Protein AF-A0A496BJ51-F1 (afdb_monomer)

Structure (mmCIF, N/CA/C/O backbone):
data_AF-A0A496BJ51-F1
#
_entry.id   AF-A0A496BJ51-F1
#
loop_
_atom_site.group_PDB
_atom_site.id
_atom_site.type_symbol
_atom_site.label_atom_id
_atom_site.label_alt_id
_atom_site.label_comp_id
_atom_site.label_asym_id
_atom_site.label_entity_id
_atom_site.label_seq_id
_atom_site.pdbx_PDB_ins_code
_atom_site.Cartn_x
_atom_site.Cartn_y
_atom_site.Cartn_z
_atom_site.occupancy
_atom_site.B_iso_or_equiv
_atom_site.auth_seq_id
_atom_site.auth_comp_id
_atom_site.auth_asym_id
_atom_site.auth_atom_id
_atom_site.pdbx_PDB_model_num
ATOM 1 N N . MET A 1 1 ? 27.973 -14.198 -27.238 1.00 49.91 1 MET A N 1
ATOM 2 C CA . MET A 1 1 ? 27.201 -15.176 -26.436 1.00 49.91 1 MET A CA 1
ATOM 3 C C . MET A 1 1 ? 25.720 -14.977 -26.730 1.00 49.91 1 MET A C 1
ATOM 5 O O . MET A 1 1 ? 25.338 -13.819 -26.883 1.00 49.91 1 MET A O 1
ATOM 9 N N . PRO A 1 2 ? 24.896 -16.033 -26.852 1.00 53.81 2 PRO A N 1
ATOM 10 C CA . PRO A 1 2 ? 23.452 -15.860 -27.009 1.00 53.81 2 PRO A CA 1
ATOM 11 C C . PRO A 1 2 ? 22.895 -15.136 -25.775 1.00 53.81 2 PRO A C 1
ATOM 13 O O . PRO A 1 2 ? 23.147 -15.548 -24.642 1.00 53.81 2 PRO A O 1
ATOM 16 N N . LYS A 1 3 ? 22.201 -14.011 -25.981 1.00 71.19 3 LYS A N 1
ATOM 17 C CA . LYS A 1 3 ? 21.602 -13.243 -24.883 1.00 71.19 3 LYS A CA 1
ATOM 18 C C . LYS A 1 3 ? 20.396 -14.021 -24.349 1.00 71.19 3 LYS A C 1
ATOM 20 O O . LYS A 1 3 ?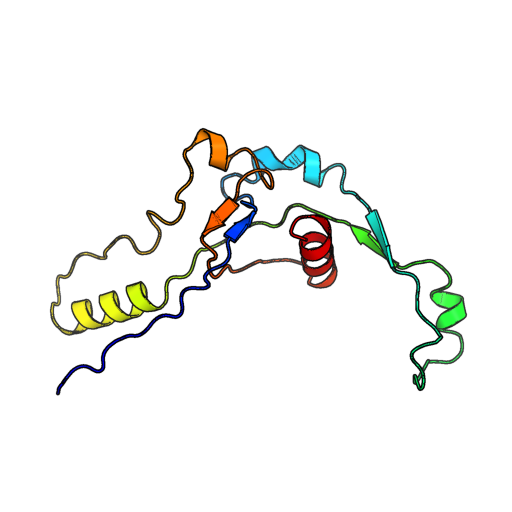 19.487 -14.326 -25.114 1.00 71.19 3 LYS A O 1
ATOM 25 N N . LYS A 1 4 ? 20.376 -14.319 -23.045 1.00 83.75 4 LYS A N 1
ATOM 26 C CA . LYS A 1 4 ? 19.208 -14.920 -22.382 1.00 83.75 4 LYS A CA 1
ATOM 27 C C . LYS A 1 4 ? 17.989 -13.996 -22.570 1.00 83.75 4 LYS A C 1
ATOM 29 O O . LYS A 1 4 ? 18.153 -12.791 -22.319 1.00 83.75 4 LYS A O 1
ATOM 34 N N . PRO A 1 5 ? 16.815 -14.506 -22.994 1.00 84.19 5 PRO A N 1
ATOM 35 C CA . PRO A 1 5 ? 15.600 -13.696 -23.054 1.00 84.19 5 PRO A CA 1
AT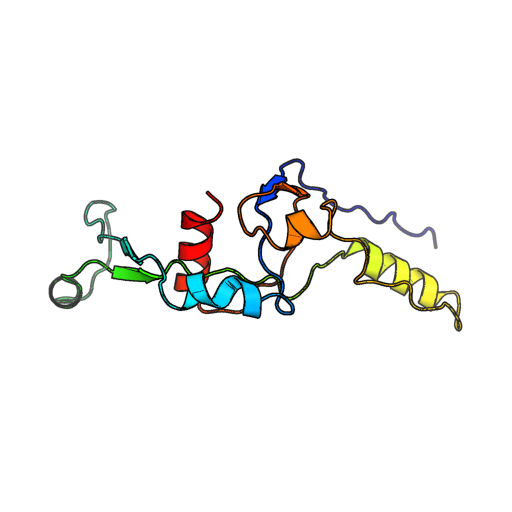OM 36 C C . PRO A 1 5 ? 15.307 -13.092 -21.675 1.00 84.19 5 PRO A C 1
ATOM 38 O O . PRO A 1 5 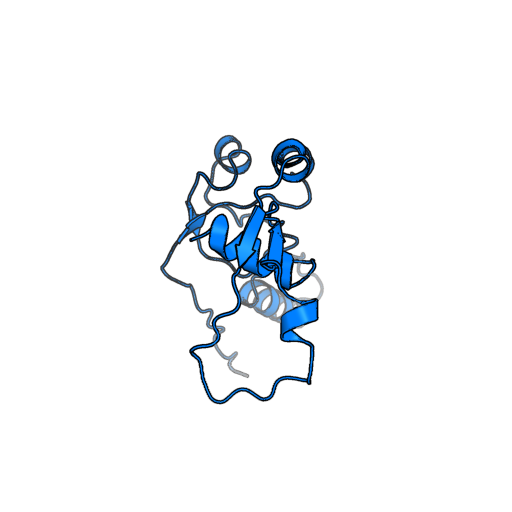? 15.639 -13.688 -20.647 1.00 84.19 5 PRO A O 1
ATOM 41 N N . ILE A 1 6 ? 14.795 -11.863 -21.663 1.00 83.19 6 ILE A N 1
ATOM 42 C CA . ILE A 1 6 ? 14.318 -11.218 -20.437 1.00 83.19 6 ILE A CA 1
ATOM 43 C C . ILE A 1 6 ? 12.837 -11.551 -20.361 1.00 83.19 6 ILE A C 1
ATOM 45 O O . ILE A 1 6 ? 12.121 -11.350 -21.334 1.00 83.19 6 ILE A O 1
ATOM 49 N N . GLU A 1 7 ? 12.417 -12.110 -19.237 1.00 84.94 7 GLU A N 1
ATOM 50 C CA . GLU A 1 7 ? 11.018 -12.400 -18.952 1.00 84.94 7 GLU A CA 1
ATOM 51 C C . GLU A 1 7 ? 10.568 -11.463 -17.834 1.00 84.94 7 GLU A C 1
ATOM 53 O O . GLU A 1 7 ? 11.326 -11.192 -16.896 1.00 84.94 7 GLU A O 1
ATOM 58 N N . HIS A 1 8 ? 9.339 -10.972 -17.936 1.00 81.00 8 HIS A N 1
ATOM 59 C CA . HIS A 1 8 ? 8.702 -10.129 -16.937 1.00 81.00 8 HIS A CA 1
ATOM 60 C C . HIS A 1 8 ? 7.338 -10.718 -16.591 1.00 81.00 8 HIS A C 1
ATOM 62 O O . HIS A 1 8 ? 6.580 -11.139 -17.463 1.00 81.00 8 HIS A O 1
ATOM 68 N N . TYR A 1 9 ? 7.041 -10.758 -15.295 1.00 84.06 9 TYR A N 1
ATOM 69 C CA . TYR A 1 9 ? 5.739 -11.167 -14.800 1.00 84.06 9 TYR A CA 1
ATOM 70 C C . TYR A 1 9 ? 4.763 -9.988 -14.828 1.00 84.06 9 TYR A C 1
ATOM 72 O O . TYR A 1 9 ? 4.936 -9.029 -14.074 1.00 84.06 9 TYR A O 1
ATOM 80 N N . GLN A 1 10 ? 3.728 -10.095 -15.661 1.00 82.00 10 GLN A N 1
ATOM 81 C CA . GLN A 1 10 ? 2.572 -9.204 -15.636 1.00 82.00 10 GLN A CA 1
ATOM 82 C C . GLN A 1 10 ? 1.486 -9.817 -14.762 1.00 82.00 10 GLN A C 1
ATOM 84 O O . GLN A 1 10 ? 1.055 -10.947 -14.993 1.00 82.00 10 GLN A O 1
ATOM 89 N N . HIS A 1 11 ? 1.054 -9.066 -13.755 1.00 86.62 11 HIS A N 1
ATOM 90 C CA . HIS A 1 11 ? -0.074 -9.476 -12.935 1.00 86.62 11 HIS A CA 1
ATOM 91 C C . HIS A 1 11 ? -1.379 -9.194 -13.708 1.00 86.62 11 HIS A C 1
ATOM 93 O O . HIS A 1 11 ? -1.506 -8.098 -14.255 1.00 86.62 11 HIS A O 1
ATOM 99 N N . PRO A 1 12 ? -2.318 -10.156 -13.803 1.00 89.56 12 PRO A N 1
ATOM 100 C CA . PRO A 1 12 ? -3.512 -10.018 -14.643 1.00 89.56 12 PRO A CA 1
ATOM 101 C C . PRO A 1 12 ? -4.560 -9.058 -14.067 1.00 89.56 12 PRO A C 1
ATOM 103 O O . PRO A 1 12 ? -5.345 -8.488 -14.823 1.00 89.56 12 PRO A O 1
ATOM 106 N N . ASP A 1 13 ? -4.577 -8.896 -12.745 1.00 90.00 13 ASP A N 1
ATOM 107 C CA . ASP A 1 13 ? -5.571 -8.067 -12.068 1.00 90.00 13 ASP A CA 1
ATOM 108 C C . ASP A 1 13 ? -5.298 -6.571 -12.253 1.00 90.00 13 ASP A C 1
ATOM 110 O O . ASP A 1 13 ? -4.193 -6.141 -12.599 1.00 90.00 13 ASP A O 1
ATOM 114 N N . LYS A 1 14 ? -6.326 -5.768 -11.993 1.00 88.69 14 LYS A N 1
ATOM 115 C CA . LYS A 1 14 ? -6.231 -4.313 -11.956 1.00 88.69 14 LYS A CA 1
ATOM 116 C C . LYS A 1 14 ? -6.212 -3.813 -10.518 1.00 88.69 14 LYS A C 1
ATOM 118 O O . LYS A 1 14 ? -6.496 -4.555 -9.581 1.00 88.69 14 LYS A O 1
ATOM 123 N N . ARG A 1 15 ? -5.828 -2.554 -10.346 1.00 87.69 15 ARG A N 1
ATOM 124 C CA . ARG A 1 15 ? -5.788 -1.878 -9.048 1.00 87.69 15 ARG A CA 1
ATOM 125 C C . ARG A 1 15 ? -6.277 -0.450 -9.193 1.00 87.69 15 ARG A C 1
ATOM 127 O O . ARG A 1 15 ? -6.055 0.164 -10.233 1.00 87.69 15 ARG A O 1
ATOM 134 N N . ALA A 1 16 ? -6.874 0.083 -8.135 1.00 89.12 16 ALA A N 1
ATOM 135 C CA . ALA A 1 16 ? -7.241 1.486 -8.049 1.00 89.12 16 ALA A CA 1
ATOM 136 C C . ALA A 1 16 ? -6.048 2.429 -8.326 1.00 89.12 16 ALA A C 1
ATOM 138 O O . ALA A 1 16 ? -4.887 2.147 -7.994 1.00 89.12 16 ALA A O 1
ATOM 139 N N . ASN A 1 17 ? -6.329 3.557 -8.967 1.00 88.50 17 ASN A N 1
ATOM 140 C CA . ASN A 1 17 ? -5.367 4.618 -9.205 1.00 88.50 17 ASN A CA 1
ATOM 141 C C . ASN A 1 17 ? -5.038 5.333 -7.892 1.00 88.50 17 ASN A C 1
ATOM 143 O O . ASN A 1 17 ? -5.919 5.686 -7.116 1.00 88.50 17 ASN A O 1
ATOM 147 N N . ILE A 1 18 ? -3.752 5.571 -7.655 1.00 87.88 18 ILE A N 1
ATOM 148 C CA . ILE A 1 18 ? -3.283 6.294 -6.473 1.00 87.88 18 ILE A CA 1
ATOM 149 C C . ILE A 1 18 ? -2.566 7.573 -6.894 1.00 87.88 18 ILE A C 1
ATOM 151 O O . ILE A 1 18 ? -2.005 7.608 -7.995 1.00 87.88 18 ILE A O 1
ATOM 155 N N . PRO A 1 19 ? -2.568 8.620 -6.052 1.00 87.12 19 PRO A N 1
ATOM 156 C CA . PRO A 1 19 ? -1.872 9.853 -6.375 1.00 87.12 19 PRO A CA 1
ATOM 157 C C . PRO A 1 19 ? -0.367 9.617 -6.542 1.00 87.12 19 PRO A C 1
ATOM 159 O O . PRO A 1 19 ? 0.258 8.848 -5.805 1.00 87.12 19 PRO A O 1
ATOM 162 N N . THR A 1 20 ? 0.233 10.310 -7.507 1.00 83.62 20 THR A N 1
ATOM 163 C CA . THR A 1 20 ? 1.691 10.454 -7.589 1.00 83.62 20 THR A CA 1
ATOM 164 C C . THR A 1 20 ? 2.152 11.582 -6.672 1.00 83.62 20 THR A C 1
ATOM 166 O O . THR A 1 20 ? 1.353 12.432 -6.275 1.00 83.62 20 THR A O 1
ATOM 169 N N . GLN A 1 21 ? 3.447 11.629 -6.349 1.00 81.31 21 GLN A N 1
ATOM 170 C CA . GLN A 1 21 ? 3.991 12.723 -5.537 1.00 81.31 21 GLN A CA 1
ATOM 171 C C . GLN A 1 21 ? 3.729 14.108 -6.158 1.00 81.31 21 GLN A C 1
ATOM 173 O O . GLN A 1 21 ? 3.451 15.060 -5.442 1.00 81.31 21 GLN A O 1
ATOM 178 N N . GLU A 1 22 ? 3.762 14.226 -7.486 1.00 81.12 22 GLU A N 1
ATOM 179 C CA . GLU A 1 22 ? 3.493 15.489 -8.189 1.00 81.12 22 GLU A CA 1
ATOM 180 C C . GLU A 1 22 ? 2.042 15.960 -8.035 1.00 81.12 22 GLU A C 1
ATOM 182 O O . GLU A 1 22 ? 1.766 17.159 -8.040 1.00 81.12 22 GLU A O 1
ATOM 187 N N . LEU A 1 23 ? 1.114 15.013 -7.878 1.00 82.31 23 LEU A N 1
ATOM 188 C CA . LEU A 1 23 ? -0.312 15.273 -7.722 1.00 82.31 23 LEU A CA 1
ATOM 189 C C . LEU A 1 23 ? -0.744 15.320 -6.249 1.00 82.31 23 LEU A C 1
ATOM 191 O O . LEU A 1 23 ? -1.941 15.399 -5.975 1.00 82.31 23 LEU A O 1
ATOM 195 N N . SER A 1 24 ? 0.195 15.303 -5.295 1.00 78.69 24 SER A N 1
ATOM 196 C CA . SER A 1 24 ? -0.138 15.239 -3.867 1.00 78.69 24 SER A CA 1
ATOM 197 C C . SER A 1 24 ? -0.968 16.426 -3.386 1.00 78.69 24 SER A C 1
ATOM 199 O O . SER A 1 24 ? -1.854 16.254 -2.558 1.00 78.69 24 SER A O 1
ATOM 201 N N . GLY A 1 25 ? -0.765 17.612 -3.969 1.00 81.50 25 GLY A N 1
ATOM 202 C CA . GLY A 1 25 ? -1.564 18.799 -3.648 1.00 81.50 25 GLY A CA 1
ATOM 203 C C . GLY A 1 25 ? -3.059 18.651 -3.965 1.00 81.50 25 GLY A C 1
ATOM 204 O O . GLY A 1 25 ? -3.873 19.373 -3.407 1.00 81.50 25 GLY A O 1
ATOM 205 N N . LEU A 1 26 ? -3.446 17.703 -4.825 1.00 83.25 26 LEU A N 1
ATOM 206 C CA . LEU A 1 26 ? -4.855 17.412 -5.111 1.00 83.25 26 LEU A CA 1
ATOM 207 C C . LEU A 1 26 ? -5.482 16.452 -4.088 1.00 83.25 26 LEU A C 1
ATOM 209 O O . LEU A 1 26 ? -6.702 16.339 -4.031 1.00 83.25 26 LEU A O 1
ATOM 213 N N . ALA A 1 27 ? -4.669 15.760 -3.285 1.00 80.00 27 ALA A N 1
ATOM 214 C CA . ALA A 1 27 ? -5.114 14.809 -2.266 1.00 80.00 27 ALA A CA 1
ATOM 215 C C . ALA A 1 27 ? -5.110 15.399 -0.836 1.00 80.00 27 ALA A C 1
ATOM 217 O O . ALA A 1 27 ? -5.420 14.689 0.121 1.00 80.00 27 ALA A O 1
ATOM 218 N N . GLU A 1 28 ? -4.810 16.695 -0.685 1.00 77.38 28 GLU A N 1
ATOM 219 C CA . GLU A 1 28 ? -4.594 17.379 0.603 1.00 77.38 28 GLU A CA 1
ATOM 220 C C . GLU A 1 28 ? -5.829 17.358 1.529 1.00 77.38 28 GLU A C 1
ATOM 222 O O . GLU A 1 28 ? -5.706 17.259 2.753 1.00 77.38 28 GLU A O 1
ATOM 227 N N . GLU A 1 29 ? -7.043 17.374 0.971 1.00 76.19 29 GLU A N 1
ATOM 228 C CA . GLU A 1 29 ? -8.276 17.280 1.768 1.00 76.19 29 GLU A CA 1
ATOM 229 C C . GLU A 1 29 ? -8.393 15.918 2.476 1.00 76.19 29 GLU A C 1
ATOM 231 O O . GLU A 1 29 ? -8.699 15.854 3.670 1.00 76.19 29 GLU A O 1
ATOM 236 N N . ALA A 1 30 ? -8.057 14.832 1.771 1.00 73.62 30 ALA A N 1
ATOM 237 C CA . ALA A 1 30 ? -8.056 13.478 2.322 1.00 73.62 30 ALA A CA 1
ATOM 238 C C . ALA A 1 30 ? -6.907 13.242 3.322 1.00 73.62 30 ALA A C 1
ATOM 240 O O . ALA A 1 30 ? -7.009 12.358 4.172 1.00 73.62 30 ALA A O 1
ATOM 241 N N . GLU A 1 31 ? -5.826 14.025 3.248 1.00 77.00 31 GLU A N 1
ATOM 242 C CA . GLU A 1 31 ? -4.772 14.042 4.271 1.00 77.00 31 GLU A CA 1
ATOM 243 C C . GLU A 1 31 ? -5.190 14.791 5.535 1.00 77.00 31 GLU A C 1
ATOM 245 O O . GLU A 1 31 ? -4.828 14.387 6.640 1.00 77.00 31 GLU A O 1
ATOM 250 N N . THR A 1 32 ? -5.935 15.887 5.382 1.00 79.00 32 THR A N 1
ATOM 251 C CA . THR A 1 32 ? -6.308 16.766 6.499 1.00 79.00 32 THR A CA 1
ATOM 252 C C . THR A 1 32 ? -7.404 16.148 7.370 1.00 79.00 32 THR A C 1
ATOM 254 O O . THR A 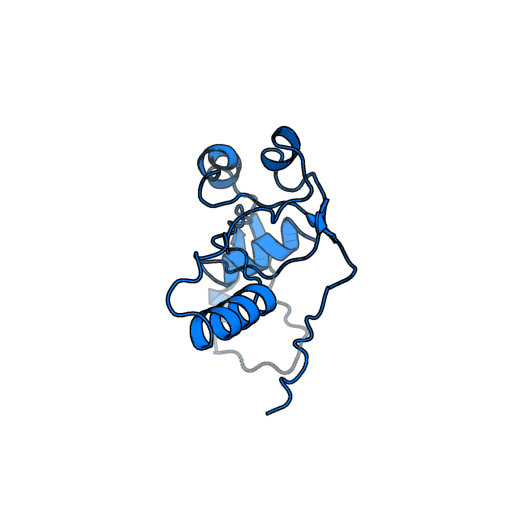1 32 ? -7.464 16.395 8.578 1.00 79.00 32 THR A O 1
ATOM 257 N N . HIS A 1 33 ? -8.247 15.301 6.777 1.00 84.19 33 HIS A N 1
ATOM 258 C CA . HIS A 1 33 ? -9.331 14.606 7.466 1.00 84.19 33 HIS A CA 1
ATOM 259 C C . HIS A 1 33 ? -9.294 13.092 7.206 1.00 84.19 33 HIS A C 1
ATOM 261 O O . HIS A 1 33 ? -10.188 12.561 6.545 1.00 84.19 33 HIS A O 1
ATOM 267 N N . PRO A 1 34 ? -8.278 12.374 7.720 1.00 87.31 34 PRO A N 1
ATOM 268 C CA . PRO A 1 34 ? -8.157 10.949 7.476 1.00 87.31 34 PRO A CA 1
ATOM 269 C C . PRO A 1 34 ? -9.158 10.165 8.325 1.00 87.31 34 PRO A C 1
ATOM 271 O O . PRO A 1 34 ? -9.349 10.421 9.520 1.00 87.31 34 PRO A O 1
ATOM 274 N N . GLU A 1 35 ? -9.757 9.148 7.715 1.00 88.19 35 GLU A N 1
ATOM 275 C CA . GLU A 1 35 ? -10.557 8.168 8.441 1.00 88.19 35 GLU A CA 1
ATOM 276 C C . GLU A 1 35 ? -9.661 7.391 9.413 1.00 88.19 35 GLU A C 1
ATOM 278 O O . GLU A 1 35 ? -8.469 7.192 9.169 1.00 88.19 35 GLU A O 1
ATOM 283 N N . THR A 1 36 ? -10.212 6.999 10.561 1.00 92.00 36 THR A N 1
ATOM 284 C CA . THR A 1 36 ? -9.463 6.264 11.587 1.00 92.00 36 THR A CA 1
ATOM 285 C C . THR A 1 36 ? -10.058 4.881 11.755 1.00 92.00 36 THR A C 1
ATOM 287 O O . THR A 1 36 ? -11.198 4.741 12.198 1.00 92.00 36 THR A O 1
ATOM 290 N N . THR A 1 37 ? -9.257 3.868 11.454 1.00 91.44 37 THR A N 1
ATOM 291 C CA . THR A 1 37 ? -9.597 2.465 11.668 1.00 91.44 37 THR A CA 1
ATOM 292 C C . THR A 1 37 ? -9.148 2.060 13.061 1.00 91.44 37 THR A C 1
ATOM 294 O O . THR A 1 37 ? -8.025 2.347 13.477 1.00 91.44 37 THR A O 1
ATOM 297 N N . LEU A 1 38 ? -10.036 1.407 13.805 1.00 91.75 38 LEU A N 1
ATOM 298 C CA . LEU A 1 38 ? -9.746 0.898 15.140 1.00 91.75 38 LEU A CA 1
ATOM 299 C C . LEU A 1 38 ? -9.481 -0.602 15.058 1.00 91.75 38 LEU A C 1
ATOM 301 O O . LEU A 1 38 ? -10.371 -1.369 14.694 1.00 91.75 38 LEU A O 1
ATOM 305 N N . TYR A 1 39 ? -8.283 -1.022 15.456 1.00 87.19 39 TYR A N 1
ATOM 306 C CA . TYR A 1 39 ? -7.920 -2.432 15.546 1.00 87.19 39 TYR A CA 1
ATOM 307 C C . TYR A 1 39 ? -7.984 -2.906 17.000 1.00 87.19 39 TYR A C 1
ATOM 309 O O . TYR A 1 39 ? -7.102 -2.567 17.800 1.00 87.19 39 TYR A O 1
ATOM 317 N N . PRO A 1 40 ? -9.023 -3.675 17.382 1.00 85.25 40 PRO A N 1
ATOM 318 C CA . PRO A 1 40 ? -9.072 -4.288 18.697 1.00 85.25 40 PRO A CA 1
ATOM 319 C C . PRO A 1 40 ? -8.058 -5.432 18.782 1.00 85.25 40 PRO A C 1
ATOM 321 O O . PRO A 1 40 ? -7.841 -6.179 17.827 1.00 85.25 40 PRO A O 1
ATOM 324 N N . ARG A 1 41 ? -7.450 -5.596 19.956 1.00 78.88 41 ARG A N 1
ATOM 325 C CA . ARG A 1 41 ? -6.576 -6.735 20.243 1.00 78.88 41 ARG A CA 1
ATOM 326 C C . ARG A 1 41 ? -7.421 -8.007 20.367 1.00 78.88 41 ARG A C 1
ATOM 328 O O . ARG A 1 41 ? -8.319 -8.066 21.203 1.00 78.88 41 ARG A O 1
ATOM 335 N N . ASP A 1 42 ? -7.114 -9.026 19.566 1.00 83.81 42 ASP A N 1
ATOM 336 C CA . ASP A 1 42 ? -7.762 -10.337 19.661 1.00 83.81 42 ASP A CA 1
ATOM 337 C C . ASP A 1 42 ? -7.018 -11.235 20.661 1.00 83.81 42 ASP A C 1
ATOM 339 O O . ASP A 1 42 ? -5.914 -11.724 20.401 1.00 83.81 42 ASP A O 1
ATOM 343 N N . THR A 1 43 ? -7.631 -11.436 21.827 1.00 79.12 43 THR A N 1
ATOM 344 C CA . THR A 1 43 ? -7.106 -12.281 22.908 1.00 79.12 43 THR A CA 1
ATOM 345 C C . THR A 1 43 ? -7.332 -13.774 22.667 1.00 79.12 43 THR A C 1
ATOM 347 O O . THR A 1 43 ? -6.819 -14.588 23.428 1.00 79.12 43 THR A O 1
ATOM 350 N N . SER A 1 44 ? -8.074 -14.158 21.623 1.00 84.69 44 SER A N 1
ATOM 351 C CA . SER A 1 44 ? -8.392 -15.559 21.328 1.00 84.69 44 SER A CA 1
ATOM 352 C C . SER A 1 44 ? -7.345 -16.278 20.468 1.00 84.69 44 SER A C 1
ATOM 354 O O . SER A 1 44 ? -7.351 -17.508 20.412 1.00 84.69 44 SER A O 1
ATOM 356 N N . LEU A 1 45 ? -6.420 -15.544 19.830 1.00 80.50 45 LEU A N 1
ATOM 357 C CA . LEU A 1 45 ? -5.370 -16.070 18.937 1.00 80.50 45 LEU A CA 1
ATOM 358 C C . LEU A 1 45 ? -4.200 -16.752 19.689 1.00 80.50 45 LEU A C 1
ATOM 360 O O . LEU A 1 45 ? -3.031 -16.498 19.400 1.00 80.50 45 LEU A O 1
ATOM 364 N N . ASP A 1 46 ? -4.500 -17.595 20.674 1.00 71.38 46 ASP A N 1
ATOM 365 C CA . ASP A 1 46 ? -3.538 -18.152 21.632 1.00 71.38 46 ASP A CA 1
ATOM 366 C C . ASP A 1 46 ? -2.787 -19.412 21.149 1.00 71.38 46 ASP A C 1
ATOM 368 O O . ASP A 1 46 ? -3.339 -20.211 20.382 1.00 71.38 46 ASP A O 1
ATOM 372 N N . PRO A 1 47 ? -1.547 -19.652 21.645 1.00 83.31 47 PRO A N 1
ATOM 373 C CA . PRO A 1 47 ? -0.898 -18.982 22.788 1.00 83.31 47 PRO A CA 1
ATOM 374 C C . PRO A 1 47 ? -0.003 -17.775 22.437 1.00 83.31 47 PRO A C 1
ATOM 376 O O . PRO A 1 47 ? 0.891 -17.880 21.593 1.00 83.31 47 PRO A O 1
ATOM 379 N N . GLN A 1 48 ? -0.159 -16.663 23.170 1.00 80.88 48 GLN A N 1
ATOM 380 C CA . GLN A 1 48 ? 0.699 -15.469 23.078 1.00 80.88 48 GLN A CA 1
ATOM 381 C C . GLN A 1 48 ? 1.548 -15.230 24.342 1.00 80.88 48 GLN A C 1
ATOM 383 O O . GLN A 1 48 ? 1.112 -15.435 25.472 1.00 80.88 48 GLN A O 1
ATOM 388 N N . LEU A 1 49 ? 2.778 -14.735 24.161 1.00 85.88 49 LEU A N 1
ATOM 389 C CA . LEU A 1 49 ? 3.624 -14.227 25.247 1.00 85.88 49 LEU A CA 1
ATOM 390 C C . LEU A 1 49 ? 3.378 -12.725 25.420 1.00 85.88 49 LEU A C 1
ATOM 392 O O . LEU A 1 49 ? 3.817 -11.925 24.595 1.00 85.88 49 LEU A O 1
ATOM 396 N N . VAL A 1 50 ? 2.700 -12.348 26.505 1.00 84.94 50 VAL A N 1
ATOM 397 C CA . VAL A 1 50 ? 2.350 -10.954 26.811 1.00 84.94 50 VAL A CA 1
ATOM 398 C C . VAL A 1 50 ? 3.037 -10.514 28.099 1.00 84.94 50 VAL A C 1
ATOM 400 O O . VAL A 1 50 ? 3.078 -11.243 29.092 1.00 84.94 50 VAL A O 1
ATOM 403 N N . TRP A 1 51 ? 3.602 -9.308 28.086 1.00 88.50 51 TRP A N 1
ATOM 404 C CA . TRP A 1 51 ? 4.209 -8.718 29.276 1.00 88.50 51 TRP A CA 1
ATOM 405 C C . TRP A 1 51 ? 3.138 -8.399 30.323 1.00 88.50 51 TRP A C 1
ATOM 407 O O . TRP A 1 51 ? 2.068 -7.886 29.999 1.00 88.50 51 TRP A O 1
ATOM 417 N N . LYS A 1 52 ? 3.439 -8.659 31.601 1.00 90.38 52 LYS A N 1
ATOM 418 C CA . LYS A 1 52 ? 2.516 -8.367 32.707 1.00 90.38 52 LYS A CA 1
ATOM 419 C C . LYS A 1 52 ? 2.129 -6.880 32.709 1.00 90.38 52 LYS A C 1
ATOM 421 O O . LYS A 1 52 ? 3.011 -6.028 32.776 1.00 90.38 52 LYS A O 1
ATOM 426 N N . GLY A 1 53 ? 0.826 -6.596 32.680 1.00 86.75 53 GLY A N 1
ATOM 427 C CA . GLY A 1 53 ? 0.273 -5.235 32.681 1.00 86.75 53 GLY A CA 1
ATOM 428 C C . GLY A 1 53 ? 0.266 -4.542 31.312 1.00 86.75 53 GLY A C 1
ATOM 429 O O . GLY A 1 53 ? -0.116 -3.380 31.236 1.00 86.75 53 GLY A O 1
ATOM 430 N N . LYS A 1 54 ? 0.680 -5.216 30.225 1.00 86.44 54 LYS A N 1
ATOM 431 C CA . LYS A 1 54 ? 0.632 -4.634 28.873 1.00 86.44 54 LYS A CA 1
ATOM 432 C C . LYS A 1 54 ? -0.800 -4.499 28.354 1.00 86.44 54 LYS A C 1
ATOM 434 O O . LYS A 1 54 ? -1.100 -3.495 27.728 1.00 86.44 54 LYS A O 1
ATOM 439 N N . ASP A 1 55 ? -1.675 -5.449 28.682 1.00 84.69 55 ASP A N 1
ATOM 440 C CA . ASP A 1 55 ? -3.092 -5.372 28.304 1.00 84.69 55 ASP A CA 1
ATOM 441 C C . ASP A 1 55 ? -3.809 -4.195 28.990 1.00 84.69 55 ASP A C 1
ATOM 443 O O . ASP A 1 55 ? -4.618 -3.539 28.354 1.00 84.69 55 ASP A O 1
ATOM 447 N N . GLU A 1 56 ? -3.460 -3.882 30.245 1.00 86.06 56 GLU A N 1
ATOM 448 C CA . GLU A 1 56 ? -3.980 -2.715 30.987 1.00 86.06 56 GLU A CA 1
ATOM 449 C C . GLU A 1 56 ? -3.465 -1.383 30.396 1.00 86.06 56 GLU A C 1
ATOM 451 O O . GLU A 1 56 ? -4.152 -0.366 30.382 1.00 86.06 56 GLU A O 1
ATOM 456 N N . GLN A 1 57 ? -2.229 -1.367 29.883 1.00 83.75 57 GLN A N 1
ATOM 457 C CA . GLN A 1 57 ? -1.660 -0.187 29.215 1.00 83.75 57 GLN A CA 1
ATOM 458 C C . GLN A 1 57 ? -2.238 0.033 27.813 1.00 83.75 57 GLN A C 1
ATOM 460 O O . GLN A 1 57 ? -2.397 1.179 27.394 1.00 83.75 57 GLN A O 1
ATOM 465 N N . ASP A 1 58 ? -2.560 -1.051 27.109 1.00 81.38 58 ASP A N 1
ATOM 466 C CA . ASP A 1 58 ? -3.112 -1.042 25.756 1.00 81.38 58 ASP A CA 1
ATOM 467 C C . ASP A 1 58 ? -4.631 -1.339 25.772 1.00 81.38 58 ASP A C 1
ATOM 469 O O . ASP A 1 58 ? -5.155 -1.968 24.854 1.00 81.38 58 ASP A O 1
ATOM 473 N N . GLU A 1 59 ? -5.352 -0.894 26.813 1.00 78.94 59 GLU A N 1
ATOM 474 C CA . GLU A 1 59 ? -6.807 -1.113 26.969 1.00 78.94 59 GLU A CA 1
ATOM 475 C C . GLU A 1 59 ? -7.633 -0.509 25.827 1.00 78.94 59 GLU A C 1
ATOM 477 O O . GLU A 1 59 ? -8.728 -0.981 25.512 1.00 78.94 59 GLU A O 1
ATOM 482 N N . ASN A 1 60 ? -7.117 0.550 25.205 1.00 85.06 60 ASN A N 1
ATOM 483 C CA . ASN A 1 60 ? -7.780 1.226 24.102 1.00 85.06 60 ASN A CA 1
ATOM 484 C C . ASN A 1 60 ? -7.415 0.575 22.767 1.00 85.06 60 ASN A C 1
ATOM 486 O O . ASN A 1 60 ? -6.267 0.196 22.535 1.00 85.06 60 ASN A O 1
ATOM 490 N N . ALA A 1 61 ? -8.387 0.515 21.856 1.00 84.62 61 ALA A N 1
ATOM 491 C CA . ALA A 1 61 ? -8.143 0.048 20.499 1.00 84.62 61 ALA A CA 1
ATOM 492 C C . ALA A 1 61 ? -7.050 0.884 19.816 1.00 84.62 61 ALA A C 1
ATOM 494 O O . ALA A 1 61 ? -7.001 2.111 19.961 1.00 84.62 61 ALA A O 1
ATOM 495 N N . LEU A 1 62 ? -6.197 0.214 19.039 1.00 88.19 62 LEU A N 1
ATOM 496 C CA . LEU A 1 62 ? -5.171 0.882 18.251 1.00 88.19 62 LEU A CA 1
ATOM 497 C C . LEU A 1 62 ? -5.849 1.619 17.093 1.00 88.19 62 LEU A C 1
ATOM 499 O O . LEU A 1 62 ? -6.322 0.991 16.148 1.00 88.19 62 LEU A O 1
ATOM 503 N N . GLY A 1 63 ? -5.907 2.946 17.187 1.00 91.19 63 GLY A N 1
ATOM 504 C CA . GLY A 1 63 ? -6.372 3.805 16.104 1.00 91.19 63 GLY A CA 1
ATOM 505 C C . GLY A 1 63 ? -5.272 4.057 15.087 1.00 91.19 63 GLY A C 1
ATOM 506 O O . GLY A 1 63 ? -4.193 4.529 15.446 1.00 91.19 63 GLY A O 1
ATOM 507 N N . VAL A 1 64 ? -5.551 3.754 13.824 1.00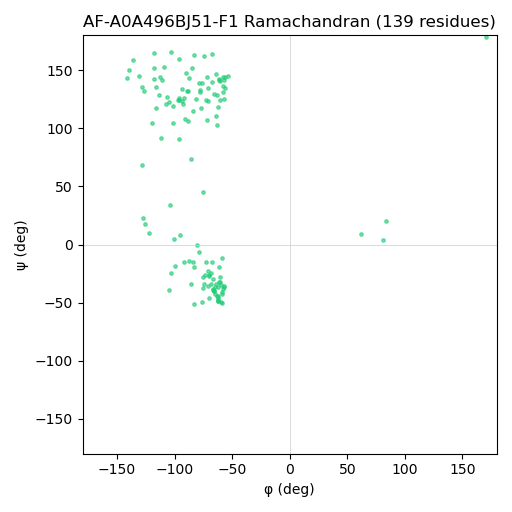 93.81 64 VAL A N 1
ATOM 508 C CA . VAL A 1 64 ? -4.632 3.964 12.704 1.00 93.81 64 VAL A CA 1
ATOM 509 C C . VAL A 1 64 ? -5.340 4.782 11.633 1.00 93.81 64 VAL A C 1
ATOM 511 O O . VAL A 1 64 ? -6.479 4.496 11.270 1.00 93.81 64 VAL A O 1
ATOM 514 N N . HIS A 1 65 ? -4.676 5.820 11.133 1.00 93.88 65 HIS A N 1
ATOM 515 C CA . HIS A 1 65 ? -5.236 6.679 10.095 1.00 93.88 65 HIS A CA 1
ATOM 516 C C . HIS A 1 65 ? -5.129 6.029 8.710 1.00 93.88 65 HIS A C 1
ATOM 518 O O . HIS A 1 65 ? -4.104 5.429 8.373 1.00 93.88 65 HIS A O 1
ATOM 524 N N . ALA A 1 66 ? -6.182 6.160 7.906 1.00 92.31 66 ALA A N 1
ATOM 525 C CA . ALA A 1 66 ? -6.222 5.776 6.500 1.00 92.31 66 ALA A CA 1
ATOM 526 C C . ALA A 1 66 ? -5.930 7.010 5.633 1.00 92.31 66 ALA A C 1
ATOM 528 O O . ALA A 1 66 ? -6.826 7.776 5.265 1.00 92.31 66 ALA A O 1
ATOM 529 N N . VAL A 1 67 ? -4.653 7.213 5.322 1.00 90.69 67 VAL A N 1
ATOM 530 C CA . VAL A 1 67 ? -4.140 8.363 4.564 1.00 90.69 67 VAL A CA 1
ATOM 531 C C . VAL A 1 67 ? -3.985 8.026 3.076 1.00 90.69 67 VAL A C 1
ATOM 533 O O . VAL A 1 67 ? -3.932 6.851 2.709 1.00 90.69 67 VAL A O 1
ATOM 536 N N . PRO A 1 68 ? -3.929 9.019 2.176 1.00 89.12 68 PRO A N 1
ATOM 537 C CA . PRO A 1 68 ? -3.563 8.776 0.787 1.00 89.12 68 PRO A CA 1
ATOM 538 C C . PRO A 1 68 ? -2.191 8.098 0.660 1.00 89.12 68 PRO A C 1
ATOM 540 O O . PRO A 1 68 ? -1.209 8.482 1.293 1.00 89.12 68 PRO A O 1
ATOM 543 N N . ILE A 1 69 ? -2.128 7.077 -0.187 1.00 88.62 69 ILE A N 1
ATOM 544 C CA . ILE A 1 69 ? -0.908 6.357 -0.543 1.00 88.62 69 ILE A CA 1
ATOM 545 C C . ILE A 1 69 ? -0.318 6.992 -1.790 1.00 88.62 69 ILE A C 1
ATOM 547 O O . ILE A 1 69 ? -0.954 7.004 -2.840 1.00 88.62 69 ILE A O 1
ATOM 551 N N . TYR A 1 70 ? 0.919 7.467 -1.691 1.00 86.94 70 TYR A N 1
ATOM 552 C CA . TYR A 1 70 ? 1.606 8.079 -2.821 1.00 86.94 70 TYR A CA 1
ATOM 553 C C . TYR A 1 70 ? 2.507 7.089 -3.541 1.00 86.94 70 TYR A C 1
ATOM 555 O O . TYR A 1 70 ? 3.402 6.484 -2.940 1.00 86.94 70 TYR A O 1
ATOM 563 N N . ALA A 1 71 ? 2.307 6.969 -4.852 1.00 82.69 71 ALA A N 1
ATOM 564 C CA . ALA A 1 71 ? 3.275 6.335 -5.731 1.00 82.69 71 ALA A CA 1
ATOM 565 C C . ALA A 1 71 ? 4.419 7.319 -5.983 1.00 82.69 71 ALA A C 1
ATOM 567 O O . ALA A 1 71 ? 4.210 8.395 -6.545 1.00 82.69 71 ALA A O 1
ATOM 568 N N . GLN A 1 72 ? 5.626 6.941 -5.565 1.00 78.19 72 GLN A N 1
ATOM 569 C CA . GLN A 1 72 ? 6.829 7.732 -5.830 1.00 78.19 72 GLN A CA 1
ATOM 570 C C . GLN A 1 72 ? 7.374 7.422 -7.223 1.00 78.19 72 GLN A C 1
ATOM 572 O O . GLN A 1 72 ? 7.574 8.310 -8.041 1.00 78.19 72 GLN A O 1
ATOM 577 N N . GLU A 1 73 ? 7.558 6.132 -7.507 1.00 75.25 73 GLU A N 1
ATOM 578 C CA . GLU A 1 73 ? 8.130 5.660 -8.763 1.00 75.25 73 GLU A CA 1
ATOM 579 C C . GLU A 1 73 ? 7.421 4.393 -9.240 1.00 75.25 73 GLU A C 1
ATOM 581 O O . GLU A 1 73 ? 7.083 3.502 -8.447 1.00 75.25 73 GLU A O 1
ATOM 586 N N . HIS A 1 74 ? 7.255 4.295 -10.558 1.00 74.50 74 HIS A N 1
ATOM 587 C CA . HIS A 1 74 ? 6.881 3.064 -11.241 1.00 74.50 74 HIS A CA 1
ATOM 588 C C . HIS A 1 74 ? 8.138 2.388 -11.782 1.00 74.50 74 HIS A C 1
ATOM 590 O O . HIS A 1 74 ? 8.905 2.987 -12.533 1.00 74.50 74 HIS A O 1
ATOM 596 N N . ILE A 1 75 ? 8.351 1.126 -11.406 1.00 74.06 75 ILE A N 1
ATOM 597 C CA . ILE A 1 75 ? 9.567 0.392 -11.772 1.00 74.06 75 ILE A CA 1
ATOM 598 C C . ILE A 1 75 ? 9.231 -0.663 -12.828 1.00 74.06 75 ILE A C 1
ATOM 600 O O . ILE A 1 75 ? 8.459 -1.589 -12.565 1.00 74.06 75 ILE A O 1
ATOM 604 N N . GLN A 1 76 ? 9.880 -0.573 -13.995 1.00 78.00 76 GLN A N 1
ATOM 605 C CA . GLN A 1 76 ? 9.885 -1.607 -15.037 1.00 78.00 76 GLN A CA 1
ATOM 606 C C . GLN A 1 76 ? 11.280 -2.240 -15.164 1.00 78.00 76 GLN A C 1
ATOM 608 O O . GLN A 1 76 ? 12.118 -1.771 -15.939 1.00 78.00 76 GLN A O 1
ATOM 613 N N . PRO A 1 77 ? 11.555 -3.337 -14.431 1.00 79.75 77 PRO A N 1
ATOM 614 C CA . PRO A 1 77 ? 12.877 -3.961 -14.434 1.00 79.75 77 PRO A CA 1
ATOM 615 C C . PRO A 1 77 ? 13.320 -4.428 -15.824 1.00 79.75 77 PRO A C 1
ATOM 617 O O . PRO A 1 77 ? 14.501 -4.351 -16.156 1.00 79.75 77 PRO A O 1
ATOM 620 N N . GLU A 1 78 ? 12.382 -4.888 -16.656 1.00 82.00 78 GLU A N 1
ATOM 621 C CA . GLU A 1 78 ? 12.686 -5.325 -18.018 1.00 82.00 78 GLU A CA 1
ATOM 622 C C . GLU A 1 78 ? 13.246 -4.185 -18.876 1.00 82.00 78 GLU A C 1
ATOM 624 O O . GLU A 1 78 ? 14.299 -4.366 -19.492 1.00 82.00 78 GLU A O 1
ATOM 629 N N . ALA A 1 79 ? 12.597 -3.017 -18.876 1.00 80.88 79 ALA A N 1
ATOM 630 C CA . ALA A 1 79 ? 13.038 -1.849 -19.637 1.00 80.88 79 ALA A CA 1
ATOM 631 C C . ALA A 1 79 ? 14.451 -1.412 -19.216 1.00 80.88 79 ALA A C 1
ATOM 633 O O . ALA A 1 79 ? 15.316 -1.197 -20.068 1.00 80.88 79 ALA A O 1
ATOM 634 N N . ILE A 1 80 ? 14.726 -1.400 -17.906 1.00 81.69 80 ILE A N 1
ATOM 635 C CA . ILE A 1 80 ? 16.050 -1.084 -17.349 1.00 81.69 80 ILE A CA 1
ATOM 636 C C . ILE A 1 80 ? 17.108 -2.073 -17.861 1.00 81.69 80 ILE A C 1
ATOM 638 O O . ILE A 1 80 ? 18.159 -1.668 -18.360 1.00 81.69 80 ILE A O 1
ATOM 642 N N . ILE A 1 81 ? 16.843 -3.382 -17.789 1.00 85.00 81 ILE A N 1
ATOM 643 C CA . ILE A 1 81 ? 17.801 -4.406 -18.238 1.00 85.00 81 ILE A CA 1
ATOM 644 C C . ILE A 1 81 ? 18.010 -4.331 -19.757 1.00 85.00 81 ILE A C 1
ATOM 646 O O . ILE A 1 81 ? 19.140 -4.489 -20.234 1.00 85.00 81 ILE A O 1
ATOM 650 N N . GLN A 1 82 ? 16.950 -4.099 -20.534 1.00 83.19 82 GLN A N 1
ATOM 651 C CA . GLN A 1 82 ? 17.048 -3.931 -21.983 1.00 83.19 82 GLN A CA 1
ATOM 652 C C . GLN A 1 82 ? 17.896 -2.709 -22.346 1.00 83.19 82 GLN A C 1
ATOM 654 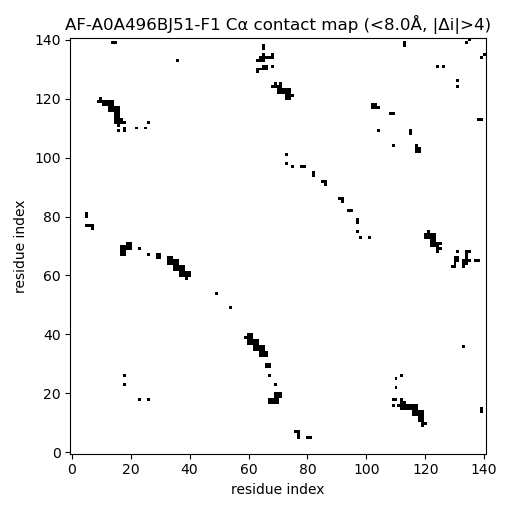O O . GLN A 1 82 ? 18.801 -2.832 -23.176 1.00 83.19 82 GLN A O 1
ATOM 659 N N . MET A 1 83 ? 17.668 -1.572 -21.686 1.00 81.94 83 MET A N 1
ATOM 660 C CA . MET A 1 83 ? 18.461 -0.357 -21.863 1.00 81.94 83 MET A CA 1
ATOM 661 C C . MET A 1 83 ? 19.941 -0.609 -21.549 1.00 81.94 83 MET A C 1
ATOM 663 O O . MET A 1 83 ? 20.796 -0.346 -22.394 1.00 81.94 83 MET A O 1
ATOM 667 N N . LEU A 1 84 ? 20.256 -1.207 -20.395 1.00 84.25 84 LEU A N 1
ATOM 668 C CA . LEU A 1 84 ? 21.638 -1.534 -20.015 1.00 84.25 84 LEU A CA 1
ATOM 669 C C . LEU A 1 84 ? 22.322 -2.443 -21.049 1.00 84.25 84 LEU A C 1
ATOM 671 O O . LEU A 1 84 ? 23.497 -2.268 -21.373 1.00 84.25 84 LEU A O 1
ATOM 675 N N . ARG A 1 85 ? 21.584 -3.404 -21.621 1.00 85.19 85 ARG A N 1
ATOM 676 C CA . ARG A 1 85 ? 22.090 -4.287 -22.686 1.00 85.19 85 ARG A CA 1
ATOM 677 C C . ARG A 1 85 ? 22.315 -3.581 -24.024 1.00 85.19 85 ARG A C 1
ATOM 679 O O . ARG A 1 85 ? 23.109 -4.112 -24.806 1.00 85.19 85 ARG A O 1
ATOM 686 N N . LYS A 1 86 ? 21.588 -2.499 -24.322 1.00 82.25 86 LYS A N 1
ATOM 687 C CA . LYS A 1 86 ? 21.794 -1.654 -25.513 1.00 82.25 86 LYS A CA 1
ATOM 688 C C . LYS A 1 86 ? 23.020 -0.760 -25.314 1.00 82.25 86 LYS A C 1
ATOM 690 O O . LYS A 1 86 ? 23.939 -0.822 -26.122 1.00 82.25 86 LYS A O 1
ATOM 695 N N . MET A 1 87 ? 23.100 -0.072 -24.173 1.00 82.00 87 MET A N 1
ATOM 696 C CA . MET A 1 87 ? 24.239 0.779 -23.795 1.00 82.00 87 MET A CA 1
ATOM 697 C C . MET A 1 87 ? 25.574 0.022 -23.787 1.00 82.00 87 MET A C 1
ATOM 699 O O . MET A 1 87 ? 26.593 0.556 -24.201 1.00 82.00 87 MET A O 1
ATOM 703 N N . ALA A 1 88 ? 25.576 -1.249 -23.369 1.00 83.00 88 ALA A N 1
ATOM 704 C CA . ALA A 1 88 ? 26.780 -2.083 -23.392 1.00 83.00 88 ALA A CA 1
ATOM 705 C C . ALA A 1 88 ? 27.288 -2.436 -24.809 1.00 83.00 88 ALA A C 1
ATOM 707 O O . ALA A 1 88 ? 28.401 -2.941 -24.940 1.00 83.00 88 ALA A O 1
ATOM 708 N N . ILE A 1 89 ? 26.471 -2.251 -25.852 1.00 82.19 89 ILE A N 1
ATOM 709 C CA . ILE A 1 89 ? 26.838 -2.523 -27.252 1.00 82.19 89 ILE A CA 1
ATOM 710 C C . ILE A 1 89 ? 27.108 -1.221 -28.008 1.00 82.19 89 ILE A C 1
ATOM 712 O O . ILE A 1 89 ? 28.027 -1.167 -28.821 1.00 82.19 89 ILE A O 1
ATOM 716 N N . GLU A 1 90 ? 26.312 -0.189 -27.749 1.00 78.56 90 GLU A N 1
ATOM 717 C CA . GLU A 1 90 ? 26.322 1.071 -28.482 1.00 78.56 90 GLU A CA 1
ATOM 718 C C . GLU A 1 90 ? 26.651 2.226 -27.522 1.00 78.56 90 GLU A C 1
ATOM 720 O O . GLU A 1 90 ? 25.791 2.670 -26.760 1.00 78.56 90 GLU A O 1
ATOM 725 N N . GLU A 1 91 ? 27.887 2.739 -27.603 1.00 64.56 91 GLU A N 1
ATOM 726 C CA . GLU A 1 91 ? 28.452 3.821 -26.763 1.00 64.56 91 GLU A CA 1
ATOM 727 C C . GLU A 1 91 ? 27.678 5.159 -26.828 1.00 64.56 91 GLU A C 1
ATOM 729 O O . GLU A 1 91 ? 27.915 6.041 -26.012 1.00 64.56 91 GLU A O 1
ATOM 734 N N . ASN A 1 92 ? 26.743 5.311 -27.774 1.00 59.03 92 ASN A N 1
ATOM 735 C CA . ASN A 1 92 ? 25.952 6.528 -28.011 1.00 59.03 92 ASN A CA 1
ATOM 736 C C . ASN A 1 92 ? 24.434 6.270 -28.048 1.00 59.03 92 ASN A C 1
ATOM 738 O O . ASN A 1 92 ? 23.679 7.037 -28.649 1.00 59.03 92 ASN A O 1
ATOM 742 N N . SER A 1 93 ? 23.972 5.182 -27.425 1.00 60.41 93 SER A N 1
ATOM 743 C CA . SER A 1 93 ? 22.534 4.925 -27.303 1.00 60.41 93 SER A CA 1
ATOM 744 C C . SER A 1 93 ? 21.879 6.035 -26.486 1.00 60.41 93 SER A C 1
ATOM 746 O O . SER A 1 93 ? 22.214 6.214 -25.315 1.00 60.41 93 SER A O 1
ATOM 748 N N . GLN A 1 94 ? 20.940 6.769 -27.085 1.00 62.06 94 GLN A N 1
ATOM 749 C CA . GLN A 1 94 ? 20.093 7.688 -26.333 1.00 62.06 94 GLN A CA 1
ATOM 750 C C . GLN A 1 94 ? 19.351 6.908 -25.241 1.00 62.06 94 GLN A C 1
ATOM 752 O O . GLN A 1 94 ? 18.874 5.794 -25.471 1.00 62.06 94 GLN A O 1
ATOM 757 N N . THR A 1 95 ? 19.296 7.482 -24.042 1.00 63.59 95 THR A N 1
ATOM 758 C CA . THR A 1 95 ? 18.522 6.935 -22.930 1.00 63.59 95 THR A CA 1
ATOM 759 C C . THR A 1 95 ? 17.049 6.974 -23.320 1.00 63.59 95 THR A C 1
ATOM 761 O O . THR A 1 95 ? 16.475 8.053 -23.440 1.00 63.59 95 THR A O 1
ATOM 764 N N . GLU A 1 96 ? 16.450 5.806 -23.551 1.00 64.81 96 GLU A N 1
ATOM 765 C CA . GLU A 1 96 ? 14.997 5.685 -23.700 1.00 64.81 96 GLU A CA 1
ATOM 766 C C . GLU A 1 96 ? 14.320 6.228 -22.432 1.00 64.81 96 GLU A C 1
ATOM 768 O O . GLU A 1 96 ? 14.864 6.037 -21.335 1.00 64.81 96 GLU A O 1
ATOM 773 N N . PRO A 1 97 ? 13.156 6.888 -22.540 1.00 64.38 97 PRO A N 1
ATOM 774 C CA . PRO A 1 97 ? 12.435 7.364 -21.372 1.00 64.38 97 PRO A CA 1
ATOM 775 C C . PRO A 1 97 ? 12.015 6.162 -20.518 1.00 64.38 97 PRO A C 1
ATOM 777 O O . PRO A 1 97 ? 11.076 5.437 -20.827 1.00 64.38 97 PRO A O 1
ATOM 780 N N . LEU A 1 98 ? 12.752 5.936 -19.429 1.00 65.56 98 LEU A N 1
ATOM 781 C CA . LEU A 1 98 ? 12.509 4.834 -18.496 1.00 65.56 98 LEU A CA 1
ATOM 782 C C . LEU A 1 98 ? 11.268 5.054 -17.634 1.00 65.56 98 LEU A C 1
ATOM 784 O O . LEU A 1 98 ? 10.831 4.110 -16.985 1.00 65.56 98 LEU A O 1
ATOM 788 N N . PHE A 1 99 ? 10.765 6.292 -17.599 1.00 66.12 99 PHE A N 1
ATOM 789 C CA . PHE A 1 99 ? 9.770 6.761 -16.642 1.00 66.12 99 PHE A CA 1
ATOM 790 C C . PHE A 1 99 ? 8.483 7.307 -17.288 1.00 66.12 99 PHE A C 1
ATOM 792 O O . PHE A 1 99 ? 7.654 7.899 -16.600 1.00 66.12 99 PHE A O 1
ATOM 799 N N . GLU A 1 100 ? 8.292 7.125 -18.596 1.00 62.31 100 GLU A N 1
ATOM 800 C CA . GLU A 1 100 ? 7.116 7.638 -19.311 1.00 62.31 100 GLU A CA 1
ATOM 801 C C . GLU A 1 100 ? 6.163 6.507 -19.736 1.00 62.31 100 GLU A C 1
ATOM 803 O O . GLU A 1 100 ? 6.574 5.370 -19.956 1.00 62.31 100 GLU A O 1
ATOM 808 N N . GLY A 1 101 ? 4.868 6.823 -19.874 1.00 63.62 101 GLY A N 1
ATOM 809 C CA . GLY A 1 101 ? 3.878 5.920 -20.487 1.00 63.62 101 GLY A CA 1
ATOM 810 C C . GLY A 1 101 ? 3.256 4.850 -19.577 1.00 63.62 101 GLY A C 1
ATOM 811 O O . GLY A 1 101 ? 2.730 3.861 -20.080 1.00 63.62 101 GLY A O 1
ATOM 812 N N . PHE A 1 102 ? 3.289 5.015 -18.251 1.00 63.59 102 PHE A N 1
ATOM 813 C CA . PHE A 1 102 ? 2.857 3.964 -17.312 1.00 63.59 102 PHE A CA 1
ATOM 814 C C . PHE A 1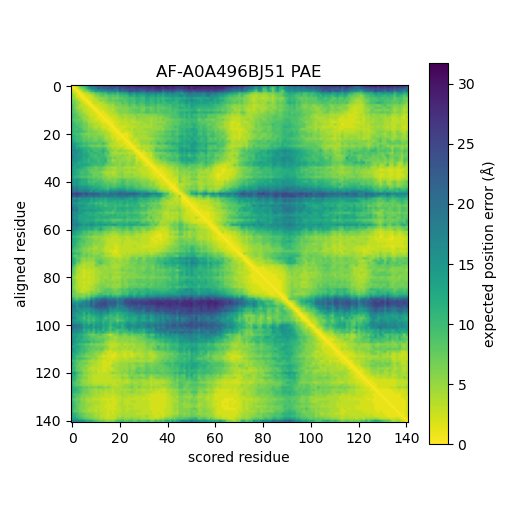 102 ? 1.359 3.861 -17.034 1.00 63.59 102 PHE A C 1
ATOM 816 O O . PHE A 1 102 ? 0.914 2.835 -16.519 1.00 63.59 102 PHE A O 1
ATOM 823 N N . SER A 1 103 ? 0.590 4.911 -17.317 1.00 66.62 103 SER A N 1
ATOM 824 C CA . SER A 1 103 ? -0.840 4.932 -17.022 1.00 66.62 103 SER A CA 1
ATOM 825 C C . SER A 1 103 ? -1.647 4.799 -18.306 1.00 66.62 103 SER A C 1
ATOM 827 O O . SER A 1 103 ? -1.445 5.550 -19.260 1.00 66.62 103 SER A O 1
ATOM 829 N N . ALA A 1 104 ? -2.562 3.830 -18.303 1.00 71.31 104 ALA A N 1
ATOM 830 C CA . ALA A 1 104 ? -3.549 3.622 -19.358 1.00 71.31 104 ALA A CA 1
ATOM 831 C C . ALA A 1 104 ? -4.766 4.560 -19.229 1.00 71.31 104 ALA A C 1
ATOM 833 O O . ALA A 1 104 ? -5.679 4.456 -20.039 1.00 71.31 104 ALA A O 1
ATOM 834 N N . LEU A 1 105 ? -4.780 5.423 -18.204 1.00 77.19 105 LEU A N 1
ATOM 835 C CA . LEU A 1 105 ? -5.857 6.366 -17.913 1.00 77.19 105 LEU A CA 1
ATOM 836 C C . LEU A 1 105 ? -5.621 7.708 -18.609 1.00 77.19 105 LEU A C 1
ATOM 838 O O . LEU A 1 105 ? -4.466 8.158 -18.724 1.00 77.19 105 LEU A O 1
ATOM 842 N N . GLU A 1 106 ? -6.719 8.357 -18.990 1.00 80.69 106 GLU A N 1
ATOM 843 C CA . GLU A 1 106 ? -6.728 9.738 -19.483 1.00 80.69 106 GLU A CA 1
ATOM 844 C C . GLU A 1 106 ? -6.361 10.726 -18.361 1.00 80.69 106 GLU A C 1
ATOM 846 O O . GLU A 1 106 ? -6.338 10.382 -17.177 1.00 80.69 106 GLU A O 1
ATOM 851 N N . LEU A 1 107 ? -6.011 11.966 -18.717 1.00 76.69 107 LEU A N 1
ATOM 852 C CA . LEU A 1 107 ? -5.511 12.953 -17.749 1.00 76.69 107 LEU A CA 1
ATOM 853 C C . LEU A 1 107 ? -6.528 13.232 -16.629 1.00 76.69 107 LEU A C 1
ATOM 855 O O . LEU A 1 107 ? -6.147 13.332 -15.464 1.00 76.69 107 LEU A O 1
ATOM 859 N N . GLU A 1 108 ? -7.807 13.335 -16.977 1.00 81.62 108 GLU A N 1
ATOM 860 C CA . GLU A 1 108 ? -8.905 13.611 -16.050 1.00 81.62 108 GLU A CA 1
ATOM 861 C C . GLU A 1 108 ? -9.119 12.453 -15.063 1.00 81.62 108 GLU A C 1
ATOM 863 O O . GLU A 1 108 ? -9.296 12.669 -13.868 1.00 81.62 108 GLU A O 1
ATOM 868 N N . GLU A 1 109 ? -9.000 11.212 -15.528 1.00 82.06 109 GLU A N 1
ATOM 869 C CA . GLU A 1 109 ? -9.131 10.015 -14.687 1.00 82.06 109 GLU A CA 1
ATOM 870 C C . GLU A 1 109 ? -7.945 9.865 -13.718 1.00 82.06 109 GLU A C 1
ATOM 872 O O . GLU A 1 109 ? -8.069 9.288 -12.638 1.00 82.06 109 GLU A O 1
ATOM 877 N N . ARG A 1 110 ? -6.771 10.412 -14.062 1.00 78.38 110 ARG A N 1
ATOM 878 C CA . ARG A 1 110 ? -5.579 10.358 -13.196 1.00 78.38 110 ARG A CA 1
ATOM 879 C C . ARG A 1 110 ? -5.708 11.195 -11.928 1.00 78.38 110 ARG A C 1
ATOM 881 O O . ARG A 1 110 ? -5.007 10.888 -10.966 1.00 78.38 110 ARG A O 1
ATOM 888 N N . VAL A 1 111 ? -6.556 12.225 -11.919 1.00 82.94 111 VAL A N 1
ATOM 889 C CA . VAL A 1 111 ? -6.767 13.084 -10.739 1.00 82.94 111 VAL A CA 1
ATOM 890 C C . VAL A 1 111 ? -7.920 12.610 -9.851 1.00 82.94 111 VAL A C 1
ATOM 892 O O . VAL A 1 111 ? -8.013 13.012 -8.695 1.00 82.94 111 VAL A O 1
ATOM 895 N N . GLU A 1 112 ? -8.769 11.714 -10.352 1.00 83.75 112 GLU A N 1
ATOM 896 C CA . GLU A 1 112 ? -9.850 11.085 -9.590 1.00 83.75 112 GLU A CA 1
ATOM 897 C C . GLU A 1 112 ? -9.320 9.856 -8.834 1.00 83.75 112 GLU A C 1
ATOM 899 O O . GLU A 1 112 ? -9.527 8.710 -9.233 1.00 83.75 112 GLU A O 1
ATOM 904 N N . PHE A 1 113 ? -8.560 10.092 -7.760 1.00 85.50 113 PHE A N 1
ATOM 905 C CA . PHE A 1 113 ? -7.873 9.034 -7.008 1.00 85.50 113 PHE A CA 1
ATOM 906 C C . PHE A 1 113 ? -8.836 8.008 -6.398 1.00 85.50 113 PHE A C 1
ATOM 908 O O . PHE A 1 113 ? -9.881 8.367 -5.855 1.00 85.50 113 PHE A O 1
ATOM 915 N N . TYR A 1 114 ? -8.429 6.739 -6.421 1.00 86.31 114 TYR A N 1
ATOM 916 C CA . TYR A 1 114 ? -9.155 5.561 -5.938 1.00 86.31 114 TYR A CA 1
ATOM 917 C C . TYR A 1 114 ? -10.486 5.259 -6.648 1.00 86.31 114 TYR A C 1
ATOM 919 O O . TYR A 1 114 ? -11.225 4.386 -6.202 1.00 86.31 114 TYR A O 1
ATOM 927 N N . GLN A 1 115 ? -10.801 5.945 -7.750 1.00 86.81 115 GLN A N 1
ATOM 928 C CA . GLN A 1 115 ? -12.062 5.757 -8.484 1.00 86.81 115 GLN A CA 1
ATOM 929 C C . GLN A 1 115 ? -11.890 4.931 -9.758 1.00 86.81 115 GLN A C 1
ATOM 931 O O . GLN A 1 115 ? -12.842 4.294 -10.210 1.00 86.81 115 GLN A O 1
ATOM 936 N N . HIS A 1 116 ? -10.678 4.910 -10.319 1.00 87.62 116 HIS A N 1
ATOM 937 C CA . HIS A 1 116 ? -10.399 4.285 -11.607 1.00 87.62 116 HIS A CA 1
ATOM 938 C C . HIS A 1 116 ? -9.409 3.148 -11.475 1.00 87.62 116 HIS A C 1
ATOM 940 O O . HIS A 1 116 ? -8.428 3.221 -10.739 1.00 87.62 116 HIS A O 1
ATOM 946 N N . GLU A 1 117 ? -9.635 2.092 -12.242 1.00 86.50 117 GLU A N 1
ATOM 947 C CA . GLU A 1 117 ? -8.733 0.953 -12.279 1.00 86.50 117 GLU A CA 1
ATOM 948 C C . GLU A 1 117 ? -7.623 1.141 -13.315 1.00 86.50 117 GLU A C 1
ATOM 950 O O . GLU A 1 117 ? -7.871 1.410 -14.490 1.00 86.50 117 GLU A O 1
ATOM 955 N N . GLN A 1 118 ? -6.387 0.884 -12.904 1.00 84.69 118 GLN A N 1
ATOM 956 C CA . GLN A 1 118 ? -5.210 0.821 -13.760 1.00 84.69 118 GLN A CA 1
ATOM 957 C C . GLN A 1 118 ? -4.574 -0.573 -13.734 1.00 84.69 118 GLN A C 1
ATOM 959 O O . GLN A 1 118 ? -4.844 -1.400 -12.858 1.00 84.69 118 GLN A O 1
ATOM 964 N N . ASN A 1 119 ? -3.703 -0.835 -14.709 1.00 84.12 119 ASN A N 1
ATOM 965 C CA . ASN A 1 119 ? -2.928 -2.070 -14.747 1.00 84.12 119 ASN A CA 1
ATOM 966 C C . ASN A 1 119 ? -2.051 -2.188 -13.501 1.00 84.12 119 ASN A C 1
ATOM 968 O O . ASN A 1 119 ? -1.439 -1.213 -13.054 1.00 84.12 119 ASN A O 1
ATOM 972 N N . TRP A 1 120 ? -1.943 -3.405 -12.980 1.00 84.75 120 TRP A N 1
ATOM 973 C CA . TRP A 1 120 ? -1.086 -3.664 -11.840 1.00 84.75 120 TRP A CA 1
ATOM 974 C C . TRP A 1 120 ? 0.380 -3.400 -12.170 1.00 84.75 120 TRP A C 1
ATOM 976 O O . TRP A 1 120 ? 0.938 -3.931 -13.133 1.00 84.75 120 TRP A O 1
ATOM 986 N N . ASN A 1 121 ? 1.028 -2.606 -11.328 1.00 79.81 121 ASN A N 1
ATOM 987 C CA . ASN A 1 121 ? 2.434 -2.276 -11.460 1.00 79.81 121 ASN A CA 1
ATOM 988 C C . ASN A 1 121 ? 3.150 -2.345 -10.108 1.00 79.81 121 ASN A C 1
ATOM 990 O O . ASN A 1 121 ? 2.549 -2.302 -9.030 1.00 79.81 121 ASN A O 1
ATOM 994 N N . ASN A 1 122 ? 4.472 -2.491 -10.180 1.00 80.38 122 ASN A N 1
ATOM 995 C CA . ASN A 1 122 ? 5.324 -2.415 -9.004 1.00 80.38 122 ASN A CA 1
ATOM 996 C C . ASN A 1 122 ? 5.520 -0.944 -8.631 1.00 80.38 122 ASN A C 1
ATOM 998 O O . ASN A 1 122 ? 5.845 -0.126 -9.496 1.00 80.38 122 ASN A O 1
ATOM 1002 N N . ARG A 1 123 ? 5.358 -0.633 -7.343 1.00 81.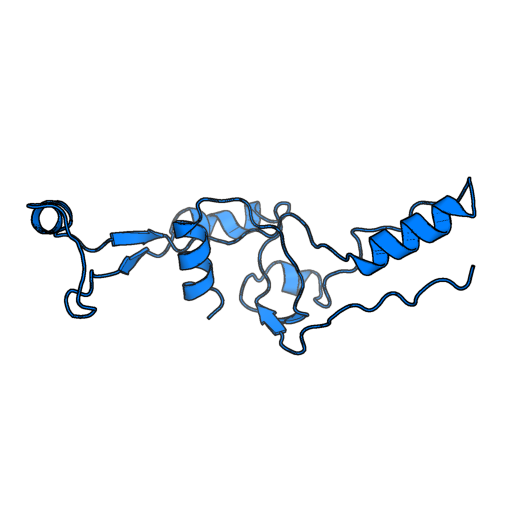88 123 ARG A N 1
ATOM 1003 C CA . ARG A 1 123 ? 5.488 0.719 -6.792 1.00 81.88 123 ARG A CA 1
ATOM 1004 C C . ARG A 1 123 ? 6.388 0.729 -5.567 1.00 81.88 123 ARG A C 1
ATOM 1006 O O . ARG A 1 123 ? 6.360 -0.207 -4.766 1.00 81.88 123 ARG A O 1
ATOM 1013 N N . LEU A 1 124 ? 7.138 1.812 -5.413 1.00 83.12 124 LEU A N 1
ATOM 1014 C CA . LEU A 1 124 ? 7.816 2.151 -4.169 1.00 83.12 124 LEU A CA 1
ATOM 1015 C C . LEU A 1 124 ? 6.942 3.135 -3.382 1.00 83.12 124 LEU A C 1
ATOM 1017 O O . LEU A 1 124 ? 6.577 4.189 -3.905 1.00 83.12 124 LEU A O 1
ATOM 1021 N N . ILE A 1 125 ? 6.609 2.779 -2.139 1.00 85.12 125 ILE A N 1
ATOM 1022 C CA . ILE A 1 125 ? 5.861 3.631 -1.207 1.00 85.12 125 ILE A CA 1
ATOM 1023 C C . ILE A 1 125 ? 6.793 3.997 -0.055 1.00 85.12 125 ILE A C 1
ATOM 1025 O O . ILE A 1 125 ? 7.400 3.119 0.560 1.00 85.12 125 ILE A O 1
ATOM 1029 N N . LEU A 1 126 ? 6.889 5.290 0.241 1.00 85.62 126 LEU A N 1
ATOM 1030 C CA . LEU A 1 126 ? 7.636 5.816 1.377 1.00 85.62 126 LEU A CA 1
ATOM 1031 C C . LEU A 1 126 ? 6.653 6.236 2.473 1.00 85.62 126 LEU A C 1
ATOM 1033 O O . LEU A 1 126 ? 5.787 7.069 2.225 1.00 85.62 126 LEU A O 1
ATOM 1037 N N . GLY A 1 127 ? 6.791 5.684 3.678 1.00 86.75 127 GLY A N 1
ATOM 1038 C CA . GLY A 1 127 ? 5.934 6.043 4.806 1.00 86.75 127 GLY A CA 1
ATOM 1039 C C . GLY A 1 127 ? 6.115 5.135 6.018 1.00 86.75 127 GLY A C 1
ATOM 1040 O O . GLY A 1 127 ? 6.894 4.181 5.988 1.00 86.75 127 GLY A O 1
ATOM 1041 N N . ASP A 1 128 ? 5.381 5.441 7.086 1.00 92.31 128 ASP A N 1
ATOM 1042 C CA . ASP A 1 128 ? 5.254 4.553 8.240 1.00 92.31 128 ASP A CA 1
ATOM 1043 C C . ASP A 1 128 ? 4.511 3.272 7.834 1.00 92.31 128 ASP A C 1
ATOM 1045 O O . ASP A 1 128 ? 3.443 3.325 7.223 1.00 92.31 128 ASP A O 1
ATOM 1049 N N . SER A 1 129 ? 5.072 2.109 8.166 1.00 93.06 129 SER A N 1
ATOM 1050 C CA . SER A 1 129 ? 4.533 0.831 7.697 1.00 93.06 129 SER A CA 1
ATOM 1051 C C . SER A 1 129 ? 3.124 0.534 8.213 1.00 93.06 129 SER A C 1
ATOM 1053 O O . SER A 1 129 ? 2.343 -0.078 7.489 1.00 93.06 129 SER A O 1
ATOM 1055 N N . LEU A 1 130 ? 2.783 0.957 9.435 1.00 93.38 130 LEU A N 1
ATOM 1056 C CA . LEU A 1 130 ? 1.459 0.719 10.008 1.00 93.38 130 LEU A CA 1
ATOM 1057 C C . LEU A 1 130 ? 0.414 1.573 9.284 1.00 93.38 130 LEU A C 1
ATOM 1059 O O . LEU A 1 130 ? -0.620 1.050 8.870 1.00 93.38 130 LEU A O 1
ATOM 1063 N N . LEU A 1 131 ? 0.718 2.855 9.062 1.00 92.94 131 LEU A N 1
ATOM 1064 C CA . LEU A 1 131 ? -0.148 3.754 8.293 1.00 92.94 131 LEU A CA 1
ATOM 1065 C C . LEU A 1 131 ? -0.315 3.286 6.847 1.00 92.94 131 LEU A C 1
ATOM 1067 O O . LEU A 1 131 ? -1.436 3.265 6.342 1.00 92.94 131 LEU A O 1
ATOM 1071 N N . VAL A 1 132 ? 0.772 2.878 6.186 1.00 92.44 132 VAL A N 1
ATOM 1072 C CA . VAL A 1 132 ? 0.728 2.401 4.796 1.00 92.44 132 VAL A CA 1
ATOM 1073 C C . VAL A 1 132 ? -0.130 1.145 4.682 1.00 92.44 132 VAL A C 1
ATOM 1075 O O . VAL A 1 132 ? -1.012 1.098 3.832 1.00 92.44 132 VAL A O 1
ATOM 1078 N N . MET A 1 133 ? 0.081 0.143 5.538 1.00 93.50 133 MET A N 1
ATOM 1079 C CA . MET A 1 133 ? -0.680 -1.109 5.470 1.00 93.50 133 MET A CA 1
ATOM 1080 C C . MET A 1 133 ? -2.163 -0.908 5.791 1.00 93.50 133 MET A C 1
ATOM 1082 O O . MET A 1 133 ? -3.002 -1.478 5.099 1.00 93.50 133 MET A O 1
ATOM 1086 N N . ASN A 1 134 ? -2.490 -0.070 6.780 1.00 94.88 134 ASN A N 1
ATOM 1087 C CA . ASN A 1 134 ? -3.878 0.296 7.070 1.00 94.88 134 ASN A CA 1
ATOM 1088 C C . ASN A 1 134 ? -4.524 1.018 5.883 1.00 94.88 134 ASN A C 1
ATOM 1090 O O . ASN A 1 134 ? -5.600 0.652 5.433 1.00 94.88 134 ASN A O 1
ATOM 1094 N N . SER A 1 135 ? -3.831 2.005 5.317 1.00 92.88 135 SER A N 1
ATOM 1095 C CA . SER A 1 135 ? -4.343 2.760 4.172 1.00 92.88 135 SER A CA 1
ATOM 1096 C C . SER A 1 135 ? -4.550 1.871 2.947 1.00 92.88 135 SER A C 1
ATOM 1098 O O . SER A 1 135 ? -5.520 2.060 2.223 1.00 92.88 135 SER A O 1
ATOM 1100 N N . LEU A 1 136 ? -3.670 0.887 2.725 1.00 92.19 136 LEU A N 1
ATOM 1101 C CA . LEU A 1 136 ? -3.823 -0.102 1.653 1.00 92.19 136 LEU A CA 1
ATOM 1102 C C . LEU A 1 136 ? -5.079 -0.942 1.862 1.00 92.19 136 LEU A C 1
ATOM 1104 O O . LEU A 1 136 ? -5.821 -1.165 0.913 1.00 92.19 136 LEU A O 1
ATOM 1108 N N . ALA A 1 137 ? -5.308 -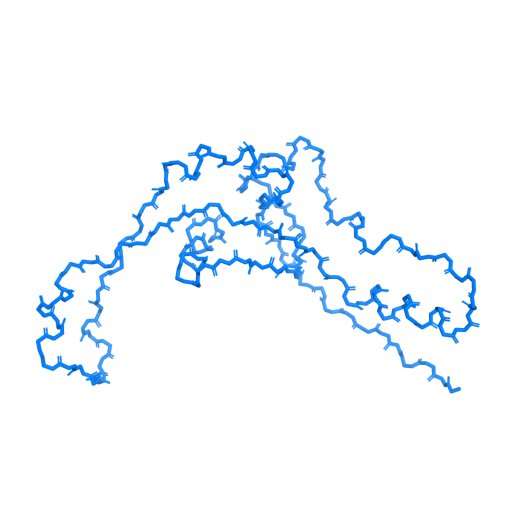1.393 3.094 1.00 92.38 137 ALA A N 1
ATOM 1109 C CA . ALA A 1 137 ? -6.467 -2.204 3.431 1.00 92.38 137 ALA A CA 1
ATOM 1110 C C . ALA A 1 137 ? -7.784 -1.427 3.300 1.00 92.38 137 ALA A C 1
ATOM 1112 O O . ALA A 1 137 ? -8.761 -1.989 2.835 1.00 92.38 137 ALA A O 1
ATOM 1113 N N . GLU A 1 138 ? -7.826 -0.151 3.677 1.00 91.50 138 GLU A N 1
ATOM 1114 C CA . GLU A 1 138 ? -9.076 0.619 3.640 1.00 91.50 138 GLU A CA 1
ATOM 1115 C C . GLU A 1 138 ? -9.354 1.254 2.272 1.00 91.50 138 GLU A C 1
ATOM 1117 O O . GLU A 1 138 ? -10.508 1.383 1.874 1.00 91.50 138 GLU A O 1
ATOM 1122 N N . LYS A 1 139 ? -8.314 1.671 1.535 1.00 87.88 139 LYS A N 1
ATOM 1123 C CA . LYS A 1 139 ? -8.480 2.409 0.270 1.00 87.88 139 LYS A CA 1
ATOM 1124 C C . LYS A 1 139 ? -8.333 1.551 -0.988 1.00 87.88 139 LYS A C 1
ATOM 1126 O O . LYS A 1 139 ? -8.760 1.990 -2.050 1.00 87.88 139 LYS A O 1
ATOM 1131 N N . GLU A 1 140 ? -7.721 0.368 -0.900 1.00 86.88 140 GLU A N 1
ATOM 1132 C CA . GLU A 1 140 ? -7.499 -0.527 -2.051 1.00 86.88 140 GLU A CA 1
ATOM 1133 C C . GLU A 1 140 ? -8.032 -1.960 -1.849 1.00 86.88 140 GLU A C 1
ATOM 1135 O O . GLU A 1 140 ? -7.585 -2.868 -2.556 1.00 86.88 140 GLU A O 1
ATOM 1140 N N . ALA A 1 141 ? -8.931 -2.181 -0.882 1.00 78.69 141 ALA A N 1
ATOM 1141 C CA . ALA A 1 141 ? -9.580 -3.481 -0.665 1.00 78.69 141 ALA A CA 1
ATOM 1142 C C . ALA A 1 141 ? -10.489 -3.930 -1.817 1.00 78.69 141 ALA A C 1
ATOM 1144 O O . ALA A 1 141 ? -11.092 -3.065 -2.493 1.00 78.69 141 ALA A O 1
#

Mean predicted aligned error: 8.48 Å

Solvent-accessible surface area (backbone atoms only — not comparable to full-atom values): 9138 Å² total; per-residue (Å²): 131,89,76,77,83,86,83,78,90,77,60,89,57,68,37,62,36,59,37,37,65,90,49,41,82,80,47,46,68,48,56,76,62,45,54,70,51,70,48,69,84,73,84,79,79,66,92,75,93,73,64,91,67,46,65,74,72,56,68,63,60,51,72,41,48,39,44,82,60,47,40,73,48,72,65,56,68,64,60,54,54,52,48,53,61,44,46,76,75,36,95,78,59,75,81,70,77,81,83,65,87,85,67,91,62,55,78,73,55,61,71,44,59,58,74,39,77,33,77,53,74,55,68,49,73,86,75,58,66,68,43,49,54,46,14,46,56,73,66,63,109

Secondary structure (DSSP, 8-state):
-PPPPP-----SSEEE---BGGGGGGSHHHHHS-EEEEE---TTS------TTHHHHT-S-EEEEEPPPPB-EE--HHHHHHHHHHHTT-TT-----TTS----S-HHHHHSTTTSEEE---EE--S-HHHHHHHHHHH--

Sequence (141 aa):
MPKKPIEHYQHPDKRANIPTQELSGLAEEAETHPETTLYPRDTSLDPQLVWKGKDEQDENALGVHAVPIYAQEHIQPEAIIQMLRKMAIEENSQTEPLFEGFSALELEERVEFYQHEQNWNNRLILGDSLLVMNSLAEKEA

Radius of gyration: 21.29 Å; Cα contacts (8 Å, |Δi|>4): 161; chains: 1; bounding box: 40×38×61 Å

Foldseek 3Di:
DPDDDDDDDFDPDWWFAAAAPVLVVLQVVCQVDFDKDFADDDPPPDDDDDDPCVCVVPVGTDIATQGGWHFHAFQDPNLVVVQVVVCVPDVPDDDDPRGPDQFPDDPVSNSVGLPDITGDTDGDTDDDPRNNVVNCVPRTD

pLDDT: mean 81.99, std 8.6, range [49.91, 94.88]